Protein AF-A0A291HNG8-F1 (afdb_monomer)

Solvent-accessible surface area (backbone atoms only — not comparable to full-atom values): 9027 Å² total; per-residue (Å²): 132,89,81,89,86,82,84,82,83,80,77,82,82,83,79,80,78,77,76,82,78,73,73,79,73,76,47,72,44,38,36,46,28,54,26,37,35,96,84,69,53,60,32,40,39,40,36,41,40,38,71,80,50,64,45,27,45,34,37,74,43,73,65,89,50,73,39,66,82,72,68,64,57,75,71,40,77,22,45,49,45,82,52,101,58,35,40,39,33,40,40,76,50,75,57,100,48,34,38,37,43,40,37,39,40,34,33,71,84,75,35,33,37,41,37,39,41,40,37,43,32,55,61,95,62,95,72,68,78,50,73,48,79,49,62,33,45,30,49,41,46,82,52,83,76,82,77,86,76,92,129

Sequence (151 aa):
MSTKRSLRSQAPVALMLATLAGGSHAETRYLDCVLHNEESKNNTLHIIIDDDSDKAEVVQHLGTSECIKDRSCPTQLFNKEVLPTFIRLSKSSITSFSSYVHTIEIDRTNLQTVVHLNIDIDESSSNPKMKSHNTWVGHCDLQANPAKKLL

Mean predicted aligned error: 13.09 Å

Foldseek 3Di:
DDDDDDDDDDDDDPPPPPPPPPPPPQDWWWKWKWKQFPVRFTKIKIWTDGPPDQKIKIFIGGPPDPCVVVVNGDIDIFGWDDDPFWIKTWDWDDDPFKIWIWIWIAGPVQQKIKIWIWMFGHDPDDDDTDIDITMMITHIDTDDDPDDDDD

Radius of gyration: 25.72 Å; Cα contacts (8 Å, |Δi|>4): 278; chains: 1; bounding box: 45×45×96 Å

Nearest PDB structures (foldseek):
  7our-assembly1_F  TM=4.597E-01  e=2.020E-03  Gammaproteobacteria bacterium
  3szh-assembly1_A  TM=4.066E-01  e=3.260E-03  Shewanella denitrificans OS217
  7p8y-assembly2_C  TM=4.337E-01  e=2.212E-02  Gammaproteobacteria bacterium
  6i3v-assembly1_B  TM=3.889E-01  e=3.159E-01  Homo sapiens
  2zf3-assembly1_B  TM=2.830E-01  e=8.678E-01  Chromobacterium violaceum

pLDDT: mean 74.62, std 17.0, range [35.5, 94.75]

Organism: NCBI:txid347534

Secondary structure (DSSP, 8-state):
---PPP---PPP---------------EEEEEEEEE-TT--EEEEEEEEETT-SEEEEEEEESS-GGGTTT-SPPEEEEEEE-SSEEEEEEEEE-SSEEEEEEEEEETTTTEEEEEEEEEE--SSSS--EEEEEEEEEEEEEE---S----

Structure (mmCIF, N/CA/C/O backbone):
data_AF-A0A291HNG8-F1
#
_entry.id   AF-A0A291HNG8-F1
#
loop_
_atom_site.group_PDB
_atom_site.id
_atom_site.type_symbol
_atom_site.label_atom_id
_atom_site.label_alt_id
_atom_site.label_comp_id
_atom_site.label_asym_id
_atom_site.label_entity_id
_atom_site.label_seq_id
_atom_site.pdbx_PDB_ins_code
_atom_site.Cartn_x
_atom_site.Cartn_y
_atom_site.Cartn_z
_atom_site.occupancy
_atom_site.B_iso_or_equiv
_atom_site.auth_seq_id
_atom_site.auth_comp_id
_atom_site.auth_asym_id
_atom_site.auth_atom_id
_atom_site.pdbx_PDB_model_num
ATOM 1 N N . MET A 1 1 ? -15.078 -30.718 77.374 1.00 43.72 1 MET A N 1
ATOM 2 C CA . MET A 1 1 ? -14.090 -30.572 76.281 1.00 43.72 1 MET A CA 1
ATOM 3 C C . MET A 1 1 ? -14.768 -30.922 74.962 1.00 43.72 1 MET A C 1
ATOM 5 O O . MET A 1 1 ? -15.438 -31.939 74.948 1.00 43.72 1 MET A O 1
ATOM 9 N N . SER A 1 2 ? -14.568 -30.086 73.928 1.00 43.34 2 SER A N 1
ATOM 10 C CA . SER A 1 2 ? -14.569 -30.394 72.475 1.00 43.34 2 SER A CA 1
ATOM 11 C C . SER A 1 2 ? -15.794 -31.057 71.813 1.00 43.34 2 SER A C 1
ATOM 13 O O . SER A 1 2 ? -16.284 -32.066 72.283 1.00 43.34 2 SER A O 1
ATOM 15 N N . THR A 1 3 ? -16.311 -30.631 70.654 1.00 45.59 3 THR A N 1
ATOM 16 C CA . THR A 1 3 ? -16.012 -29.507 69.742 1.00 45.59 3 THR A CA 1
ATOM 17 C C . THR A 1 3 ? -17.198 -29.366 68.772 1.00 45.59 3 THR A C 1
ATOM 19 O O . THR A 1 3 ? -17.663 -30.352 68.205 1.00 45.59 3 THR A O 1
ATOM 22 N N . LYS A 1 4 ? -17.667 -28.133 68.535 1.00 50.81 4 LYS A N 1
ATOM 23 C CA . LYS A 1 4 ? -18.600 -27.780 67.448 1.00 50.81 4 LYS A CA 1
ATOM 24 C C . LYS A 1 4 ? -17.847 -27.778 66.109 1.00 50.81 4 LYS A C 1
ATOM 26 O O . LYS A 1 4 ? -16.825 -27.103 66.006 1.00 50.81 4 LYS A O 1
ATOM 31 N N . ARG A 1 5 ? -18.351 -28.467 65.077 1.00 52.47 5 ARG A N 1
ATOM 32 C CA . ARG A 1 5 ? -17.891 -28.298 63.683 1.00 52.47 5 ARG A CA 1
ATOM 33 C C . ARG A 1 5 ? -18.839 -27.355 62.944 1.00 52.47 5 ARG A C 1
ATOM 35 O O . ARG A 1 5 ? -20.024 -27.632 62.816 1.00 52.47 5 ARG A O 1
ATOM 42 N N . SER A 1 6 ? -18.283 -26.231 62.504 1.00 50.31 6 SER A N 1
ATOM 43 C CA . SER A 1 6 ? -18.926 -25.196 61.697 1.00 50.31 6 SER A CA 1
ATOM 44 C C . SER A 1 6 ? -18.655 -25.481 60.217 1.00 50.31 6 SER A C 1
ATOM 46 O O . SER A 1 6 ? -17.493 -25.563 59.819 1.00 50.31 6 SER A O 1
ATOM 48 N N . LEU A 1 7 ? -19.710 -25.658 59.415 1.00 54.09 7 LEU A N 1
ATOM 49 C CA . LEU A 1 7 ? -19.620 -25.690 57.955 1.00 54.09 7 LEU A CA 1
ATOM 50 C C . LEU A 1 7 ? -19.671 -24.252 57.429 1.00 54.09 7 LEU A C 1
ATOM 52 O O . LEU A 1 7 ? -20.689 -23.573 57.542 1.00 54.09 7 LEU A O 1
ATOM 56 N N . ARG A 1 8 ? -18.564 -23.787 56.843 1.00 53.81 8 ARG A N 1
ATOM 57 C CA . ARG A 1 8 ? -18.522 -22.535 56.082 1.00 53.81 8 ARG A CA 1
ATOM 58 C C . ARG A 1 8 ? -19.035 -22.798 54.667 1.00 53.81 8 ARG A C 1
ATOM 60 O O . ARG A 1 8 ? -1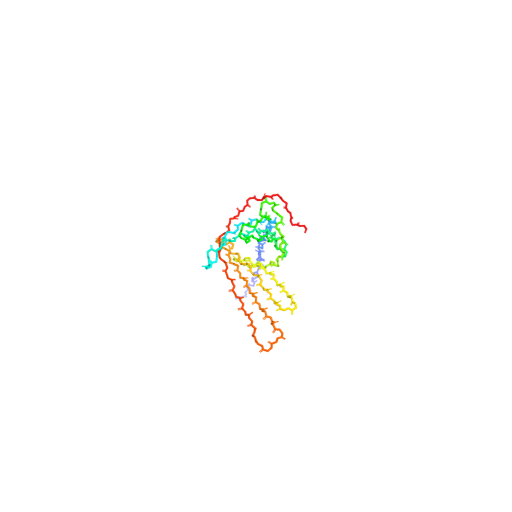8.356 -23.439 53.872 1.00 53.81 8 ARG A O 1
ATOM 67 N N . SER A 1 9 ? -20.228 -22.286 54.385 1.00 51.62 9 SER A N 1
ATOM 68 C CA . SER A 1 9 ? -20.793 -22.160 53.042 1.00 51.62 9 SER A CA 1
ATOM 69 C C . SER A 1 9 ? -19.959 -21.158 52.243 1.00 51.62 9 SER A C 1
ATOM 71 O O . SER A 1 9 ? -19.920 -19.976 52.583 1.00 51.62 9 SER A O 1
ATOM 73 N N . GLN A 1 10 ? -19.257 -21.628 51.214 1.00 54.72 10 GLN A N 1
ATOM 74 C CA . GLN A 1 10 ? -18.567 -20.769 50.254 1.00 54.72 10 GLN A CA 1
ATOM 75 C C . GLN A 1 10 ? -19.597 -20.269 49.235 1.00 54.72 10 GLN A C 1
ATOM 77 O O . GLN A 1 10 ? -20.253 -21.068 48.572 1.00 54.72 10 GLN A O 1
ATOM 82 N N . ALA A 1 11 ? -19.775 -18.951 49.155 1.00 61.41 11 ALA A N 1
ATOM 83 C CA . ALA A 1 11 ? -20.583 -18.318 48.119 1.00 61.41 11 ALA A CA 1
ATOM 84 C C . ALA A 1 11 ? -19.799 -18.286 46.791 1.00 61.41 11 ALA A C 1
ATOM 86 O O . ALA A 1 11 ? -18.579 -18.100 46.819 1.00 61.41 11 ALA A O 1
ATOM 87 N N . PRO A 1 12 ? -20.462 -18.459 45.635 1.00 55.09 12 PRO A N 1
ATOM 88 C CA . PRO A 1 12 ? -19.797 -18.434 44.341 1.00 55.09 12 PRO A CA 1
ATOM 89 C C . PRO A 1 12 ? -19.328 -17.018 43.989 1.00 55.09 12 PRO A C 1
ATOM 91 O O . PRO A 1 12 ? -20.060 -16.037 44.122 1.00 55.09 12 PRO A O 1
ATOM 94 N N . VAL A 1 13 ? -18.087 -16.941 43.516 1.00 55.22 13 VAL A N 1
ATOM 95 C CA . VAL A 1 13 ? -17.478 -15.764 42.895 1.00 55.22 13 VAL A CA 1
ATOM 96 C C . VAL A 1 13 ? -18.250 -15.454 41.611 1.00 55.22 13 VAL A C 1
ATOM 98 O O . VAL A 1 13 ? -18.173 -16.202 40.638 1.00 55.22 13 VAL A O 1
ATOM 101 N N . ALA A 1 14 ? -19.014 -14.363 41.610 1.00 54.97 14 ALA A N 1
ATOM 102 C CA . ALA A 1 14 ? -19.651 -13.836 40.411 1.00 54.97 14 ALA A CA 1
ATOM 103 C C . ALA A 1 14 ? -18.580 -13.188 39.520 1.00 54.97 14 ALA A C 1
ATOM 105 O O . ALA A 1 14 ? -18.200 -12.033 39.709 1.00 54.97 14 ALA A O 1
ATOM 106 N N . LEU A 1 15 ? -18.064 -13.959 38.565 1.00 50.38 15 LEU A N 1
ATOM 107 C CA . LEU A 1 15 ? -17.189 -13.469 37.508 1.00 50.38 15 LEU A CA 1
ATOM 108 C C . LEU A 1 15 ? -18.060 -12.730 36.477 1.00 50.38 15 LEU A C 1
ATOM 110 O O . LEU A 1 15 ? -18.616 -13.334 35.563 1.00 50.38 15 LEU A O 1
ATOM 114 N N . MET A 1 16 ? -18.236 -11.421 36.661 1.00 48.25 16 MET A N 1
ATOM 115 C CA . MET A 1 16 ? -18.809 -10.542 35.640 1.00 48.25 16 MET A CA 1
ATOM 116 C C . MET A 1 16 ? -17.824 -10.464 34.465 1.00 48.25 16 MET A C 1
ATOM 118 O O . MET A 1 16 ? -16.908 -9.644 34.469 1.00 48.25 16 MET A O 1
ATOM 122 N N . LEU A 1 17 ? -17.993 -11.329 33.460 1.00 51.38 17 LEU A N 1
ATOM 123 C CA . LEU A 1 17 ? -17.427 -11.089 32.136 1.00 51.38 17 LEU A CA 1
ATOM 124 C C . LEU A 1 17 ? -18.177 -9.899 31.531 1.00 51.38 17 LEU A C 1
ATOM 126 O O . LEU A 1 17 ? -19.244 -10.055 30.941 1.00 51.38 17 LEU A O 1
ATOM 130 N N . ALA A 1 18 ? -17.616 -8.702 31.693 1.00 53.75 18 ALA A N 1
ATOM 131 C CA . ALA A 1 18 ? -17.962 -7.574 30.850 1.00 53.75 18 ALA A CA 1
ATOM 132 C C . ALA A 1 18 ? -17.546 -7.934 29.418 1.00 53.75 18 ALA A C 1
ATOM 134 O O . ALA A 1 18 ? -16.375 -7.862 29.046 1.00 53.75 18 ALA A O 1
ATOM 135 N N . THR A 1 19 ? -18.512 -8.387 28.629 1.00 47.50 19 THR A N 1
ATOM 136 C CA . THR A 1 19 ? -18.388 -8.498 27.183 1.00 47.50 19 THR A CA 1
ATOM 137 C C . THR A 1 19 ? -18.103 -7.102 26.639 1.00 47.50 19 THR A C 1
ATOM 139 O O . THR A 1 19 ? -19.018 -6.283 26.534 1.00 47.50 19 THR A O 1
ATOM 142 N N . LEU A 1 20 ? -16.845 -6.813 26.291 1.00 50.50 20 LEU A N 1
ATOM 143 C CA . LEU A 1 20 ? -16.537 -5.747 25.343 1.00 50.50 20 LEU A CA 1
ATOM 144 C C . LEU A 1 20 ? -17.090 -6.179 23.980 1.00 50.50 20 LEU A C 1
ATOM 146 O O . LEU A 1 20 ? -16.364 -6.651 23.112 1.00 50.50 20 LEU A O 1
ATOM 150 N N . ALA A 1 21 ? -18.398 -6.022 23.798 1.00 45.66 21 ALA A N 1
ATOM 151 C CA . ALA A 1 21 ? -19.009 -5.918 22.485 1.00 45.66 21 ALA A CA 1
ATOM 152 C C . ALA A 1 21 ? -18.683 -4.519 21.938 1.00 45.66 21 ALA A C 1
ATOM 154 O O . ALA A 1 21 ? -19.549 -3.657 21.816 1.00 45.66 21 ALA A O 1
ATOM 155 N N . GLY A 1 22 ? -17.398 -4.269 21.679 1.00 41.75 22 GLY A N 1
ATOM 156 C CA . GLY A 1 22 ? -16.992 -3.189 20.795 1.00 41.75 22 GLY A CA 1
ATOM 157 C C . GLY A 1 22 ? -17.340 -3.647 19.392 1.00 41.75 22 GLY A C 1
ATOM 158 O O . GLY A 1 22 ? -16.560 -4.373 18.782 1.00 41.75 22 GLY A O 1
ATOM 159 N N . GLY A 1 23 ? -18.551 -3.320 18.934 1.00 35.50 23 GLY A N 1
ATOM 160 C CA . GLY A 1 23 ? -18.941 -3.541 17.551 1.00 35.50 23 GLY A CA 1
ATOM 161 C C . GLY A 1 23 ? -17.872 -2.931 16.656 1.00 35.50 23 GLY A C 1
ATOM 162 O O . GLY A 1 23 ? -17.613 -1.731 16.731 1.00 35.50 23 GLY A O 1
ATOM 163 N N . SER A 1 24 ? -17.217 -3.770 15.857 1.00 41.75 24 SER A N 1
ATOM 164 C CA . SER A 1 24 ? -16.455 -3.289 14.716 1.00 41.75 24 SER A CA 1
ATOM 165 C C . SER A 1 24 ? -17.481 -2.632 13.807 1.00 41.75 24 SER A C 1
ATOM 167 O O . SER A 1 24 ? -18.282 -3.316 13.173 1.00 41.75 24 SER A O 1
ATOM 169 N N . HIS A 1 25 ? -17.564 -1.305 13.849 1.00 47.66 25 HIS A N 1
ATOM 170 C CA . HIS A 1 25 ? -18.278 -0.577 12.821 1.00 47.66 25 HIS A CA 1
ATOM 171 C C . HIS A 1 25 ? -17.479 -0.802 11.544 1.00 47.66 25 HIS A C 1
ATOM 173 O O . HIS A 1 25 ? -16.366 -0.300 11.433 1.00 47.66 25 HIS A O 1
ATOM 179 N N . ALA A 1 26 ? -18.028 -1.608 10.638 1.00 57.69 26 ALA A N 1
ATOM 180 C CA . ALA A 1 26 ? -17.553 -1.740 9.273 1.00 57.69 26 ALA A CA 1
ATOM 181 C C . ALA A 1 26 ? -17.484 -0.339 8.657 1.00 57.69 26 ALA A C 1
ATOM 183 O O . ALA A 1 26 ? -18.508 0.241 8.286 1.00 57.69 26 ALA A O 1
ATOM 184 N N . GLU A 1 27 ? -16.300 0.263 8.660 1.00 72.75 27 GLU A N 1
ATOM 185 C CA . GLU A 1 27 ? -16.094 1.615 8.170 1.00 72.75 27 GLU A CA 1
ATOM 186 C C . GLU A 1 27 ? -15.158 1.553 6.973 1.00 72.75 27 GLU A C 1
ATOM 188 O O . GLU A 1 27 ? -14.004 1.136 7.068 1.00 72.75 27 GLU A O 1
ATOM 193 N N . THR A 1 28 ? -15.667 1.979 5.818 1.00 77.50 28 THR A N 1
ATOM 194 C CA . THR A 1 28 ? -14.824 2.217 4.653 1.00 77.50 28 THR A CA 1
ATOM 195 C C . THR A 1 28 ? -14.071 3.529 4.847 1.00 77.50 28 THR A C 1
ATOM 197 O O . THR A 1 28 ? -14.674 4.603 4.912 1.00 77.50 28 THR A O 1
ATOM 200 N N . ARG A 1 29 ? -12.746 3.443 4.911 1.00 83.12 29 ARG A N 1
ATOM 201 C CA . ARG A 1 29 ? -11.816 4.565 5.030 1.00 83.12 29 ARG A CA 1
ATOM 202 C C . ARG A 1 29 ? -11.209 4.894 3.675 1.00 83.12 29 ARG A C 1
ATOM 204 O O . ARG A 1 29 ? -10.874 4.000 2.900 1.00 83.12 29 ARG A O 1
ATOM 211 N N . TYR A 1 30 ? -11.016 6.186 3.443 1.00 86.25 30 TYR A N 1
ATOM 212 C CA . TYR A 1 30 ? -10.389 6.728 2.244 1.00 86.25 30 TYR A CA 1
ATOM 213 C C . TYR A 1 30 ? -9.137 7.488 2.668 1.00 86.25 30 TYR A C 1
ATOM 215 O O . TYR A 1 30 ? -9.219 8.398 3.497 1.00 86.25 30 TYR A O 1
ATOM 223 N N . LEU A 1 31 ? -7.990 7.085 2.132 1.00 87.69 31 LEU A N 1
ATOM 224 C CA . LEU A 1 31 ? -6.695 7.687 2.429 1.00 87.69 31 LEU A CA 1
ATOM 225 C C . LEU A 1 31 ? -6.088 8.240 1.145 1.00 87.69 31 LEU A C 1
ATOM 227 O O . LEU A 1 31 ? -5.901 7.492 0.183 1.00 87.69 31 LEU A O 1
ATOM 231 N N . ASP A 1 32 ? -5.734 9.520 1.176 1.00 88.94 32 ASP A N 1
ATOM 232 C CA . ASP A 1 32 ? -4.985 10.183 0.112 1.00 88.94 32 ASP A CA 1
ATOM 233 C C . ASP A 1 32 ? -3.561 10.427 0.599 1.00 88.94 32 ASP A C 1
ATOM 235 O O . ASP A 1 32 ? -3.350 11.209 1.523 1.00 88.94 32 ASP A O 1
ATOM 239 N N . CYS A 1 33 ? -2.582 9.753 -0.002 1.00 89.88 33 CYS A N 1
ATOM 240 C CA . CYS A 1 33 ? -1.193 9.792 0.438 1.00 89.88 33 CYS A CA 1
ATOM 241 C C . CYS A 1 33 ? -0.303 10.437 -0.622 1.00 89.88 33 CYS A C 1
ATOM 243 O O . CYS A 1 33 ? -0.185 9.926 -1.740 1.00 89.88 33 CYS A O 1
ATOM 245 N N . VAL A 1 34 ? 0.367 11.531 -0.261 1.00 89.62 34 VAL A N 1
ATOM 246 C CA . VAL A 1 34 ? 1.390 12.158 -1.106 1.00 89.62 34 VAL A CA 1
ATOM 247 C C . VAL A 1 34 ? 2.737 11.546 -0.755 1.00 89.62 34 VAL A C 1
ATOM 249 O O . VAL A 1 34 ? 3.198 11.651 0.379 1.00 89.62 34 VAL A O 1
ATOM 252 N N . LEU A 1 35 ? 3.349 10.883 -1.729 1.00 88.94 35 LEU A N 1
ATOM 253 C CA . LEU A 1 35 ? 4.591 10.145 -1.577 1.00 88.94 35 LEU A CA 1
ATOM 254 C C . LEU A 1 35 ? 5.749 10.845 -2.283 1.00 88.94 35 LEU A C 1
ATOM 256 O O . LEU A 1 35 ? 5.601 11.365 -3.393 1.00 88.94 35 LEU A O 1
ATOM 260 N N . HIS A 1 36 ? 6.928 10.722 -1.685 1.00 86.56 36 HIS A N 1
ATOM 261 C CA . HIS A 1 36 ? 8.194 11.189 -2.231 1.00 86.56 36 HIS A CA 1
ATOM 262 C C . HIS A 1 36 ? 9.219 10.045 -2.223 1.00 86.56 36 HIS A C 1
ATOM 264 O O . HIS A 1 36 ? 9.242 9.228 -1.300 1.00 86.56 36 HIS A O 1
ATOM 270 N N . ASN A 1 37 ? 10.064 9.973 -3.252 1.00 83.69 37 ASN A N 1
ATOM 271 C CA . ASN A 1 37 ? 11.276 9.144 -3.250 1.00 83.69 37 ASN A CA 1
ATOM 272 C C . ASN A 1 37 ? 12.539 10.010 -3.155 1.00 83.69 37 ASN A C 1
ATOM 274 O O . ASN A 1 37 ? 12.470 11.238 -3.191 1.00 83.69 37 ASN A O 1
ATOM 278 N N . GLU A 1 38 ? 13.703 9.358 -3.099 1.00 79.94 38 GLU A N 1
ATOM 279 C CA . GLU A 1 38 ? 15.020 10.015 -3.084 1.00 79.94 38 GLU A CA 1
ATOM 280 C C . GLU A 1 38 ? 15.249 10.938 -4.297 1.00 79.94 38 GLU A C 1
ATOM 282 O O . GLU A 1 38 ? 15.963 11.931 -4.202 1.00 79.94 38 GLU A O 1
ATOM 287 N N . GLU A 1 39 ? 14.580 10.670 -5.422 1.00 79.25 39 GLU A N 1
ATOM 288 C CA . GLU A 1 39 ? 14.636 11.489 -6.639 1.00 79.25 39 GLU A CA 1
ATOM 289 C C . GLU A 1 39 ? 13.637 12.664 -6.646 1.00 79.25 39 GLU A C 1
ATOM 291 O O . GLU A 1 39 ? 13.482 13.331 -7.670 1.00 79.25 39 GLU A O 1
ATOM 296 N N . SER A 1 40 ? 12.930 12.924 -5.538 1.00 62.97 40 SER A N 1
ATOM 297 C CA . SER A 1 40 ? 11.902 13.977 -5.413 1.00 62.97 40 SER A CA 1
ATOM 298 C C . SER A 1 40 ? 10.757 13.881 -6.433 1.00 62.97 40 SER A C 1
ATOM 300 O O . SER A 1 40 ? 10.091 14.873 -6.738 1.00 62.97 40 SER A O 1
ATOM 302 N N . LYS A 1 41 ? 10.496 12.684 -6.968 1.00 75.06 41 LYS A N 1
ATOM 303 C CA . LYS A 1 41 ? 9.322 12.431 -7.807 1.00 75.06 41 LYS A CA 1
ATOM 304 C C . LYS A 1 41 ? 8.107 12.250 -6.907 1.00 75.06 41 LYS A C 1
ATOM 306 O O . LYS A 1 41 ? 8.082 11.355 -6.062 1.00 75.06 41 LYS A O 1
ATOM 311 N N . ASN A 1 42 ? 7.094 13.081 -7.130 1.00 78.88 42 ASN A N 1
ATOM 312 C CA . ASN A 1 42 ? 5.832 12.989 -6.409 1.00 78.88 42 ASN A CA 1
ATOM 313 C C . ASN A 1 42 ? 4.961 11.882 -7.010 1.00 78.88 42 ASN A C 1
ATOM 315 O O . ASN A 1 42 ? 4.800 11.785 -8.231 1.00 78.88 42 ASN A O 1
ATOM 319 N N . ASN A 1 43 ? 4.392 11.062 -6.137 1.00 81.75 43 ASN A N 1
ATOM 320 C CA . ASN A 1 43 ? 3.406 10.043 -6.469 1.00 81.75 43 ASN A CA 1
ATOM 321 C C . ASN A 1 43 ? 2.230 10.211 -5.506 1.00 81.75 43 ASN A C 1
ATOM 323 O O . ASN A 1 43 ? 2.437 10.539 -4.339 1.00 81.75 43 ASN A O 1
ATOM 327 N N . THR A 1 44 ? 1.009 10.006 -5.977 1.00 86.00 44 THR A N 1
ATOM 328 C CA . THR A 1 44 ? -0.175 10.065 -5.115 1.00 86.00 44 THR A CA 1
ATOM 329 C C . THR A 1 44 ? -0.833 8.695 -5.080 1.00 86.00 44 THR A C 1
ATOM 331 O O . THR A 1 44 ? -1.093 8.098 -6.126 1.00 86.00 44 THR A O 1
ATOM 334 N N . LEU A 1 45 ? -1.099 8.189 -3.878 1.00 87.19 45 LEU A N 1
ATOM 335 C CA . LEU A 1 45 ? -1.918 6.999 -3.669 1.00 87.19 45 LEU A CA 1
ATOM 336 C C . LEU A 1 45 ? -3.289 7.397 -3.150 1.00 87.19 45 LEU A C 1
ATOM 338 O O . LEU A 1 45 ? -3.380 8.168 -2.201 1.00 87.19 45 LEU A O 1
ATOM 342 N N . HIS A 1 46 ? -4.323 6.799 -3.727 1.00 88.94 46 HIS A N 1
ATOM 343 C CA . HIS A 1 46 ? -5.663 6.787 -3.155 1.00 88.94 46 HIS A CA 1
ATOM 344 C C . HIS A 1 46 ? -5.967 5.361 -2.728 1.00 88.94 46 HIS A C 1
ATOM 346 O O . HIS A 1 46 ? -5.890 4.436 -3.543 1.00 88.94 46 HIS A O 1
ATOM 352 N N . ILE A 1 47 ? -6.271 5.180 -1.451 1.00 89.31 47 ILE A N 1
ATOM 353 C CA . ILE A 1 47 ? -6.467 3.869 -0.842 1.00 89.31 47 ILE A CA 1
ATOM 354 C C . ILE A 1 47 ? -7.865 3.834 -0.238 1.00 89.31 47 ILE A C 1
ATOM 356 O O . ILE A 1 47 ? -8.211 4.668 0.598 1.00 89.31 47 ILE A O 1
ATOM 360 N N . ILE A 1 48 ? -8.648 2.842 -0.646 1.00 89.44 48 ILE A N 1
ATOM 361 C CA . ILE A 1 48 ? -9.954 2.526 -0.080 1.00 89.44 48 ILE A CA 1
ATOM 362 C C . ILE A 1 48 ? -9.789 1.258 0.757 1.00 89.44 48 ILE A C 1
ATOM 364 O O . ILE A 1 48 ? -9.444 0.190 0.241 1.00 89.44 48 ILE A O 1
ATOM 368 N N . ILE A 1 49 ? -10.020 1.389 2.060 1.00 87.81 49 ILE A N 1
ATOM 369 C CA . ILE A 1 49 ? -9.905 0.306 3.037 1.00 87.81 49 ILE A CA 1
ATOM 370 C C . ILE A 1 49 ? -11.275 0.091 3.656 1.00 87.81 49 ILE A C 1
ATOM 372 O O . ILE A 1 49 ? -11.751 0.941 4.394 1.00 87.81 49 ILE A O 1
ATOM 376 N N . ASP A 1 50 ? -11.893 -1.049 3.393 1.00 85.38 50 ASP A N 1
ATOM 377 C CA . ASP A 1 50 ? -13.041 -1.509 4.171 1.00 85.38 50 ASP A CA 1
ATOM 378 C C . ASP A 1 50 ? -12.544 -2.441 5.258 1.00 85.38 50 ASP A C 1
ATOM 380 O O . ASP A 1 50 ? -11.880 -3.432 4.945 1.00 85.38 50 ASP A O 1
ATOM 384 N N . ASP A 1 51 ? -12.820 -2.102 6.516 1.00 79.00 51 ASP A N 1
ATOM 385 C CA . ASP A 1 51 ? -12.382 -2.862 7.683 1.00 79.00 51 ASP A CA 1
ATOM 386 C C . ASP A 1 51 ? -12.868 -4.328 7.656 1.00 79.00 51 ASP A C 1
ATOM 388 O O . ASP A 1 51 ? -12.119 -5.196 8.112 1.00 79.00 51 ASP A O 1
ATOM 392 N N . ASP A 1 52 ? -13.994 -4.633 6.997 1.00 82.56 52 ASP A N 1
ATOM 393 C CA . ASP A 1 52 ? -14.551 -5.994 6.889 1.00 82.56 52 ASP A CA 1
ATOM 394 C C . ASP A 1 52 ? -13.985 -6.822 5.720 1.00 82.56 52 ASP A C 1
ATOM 396 O O . ASP A 1 52 ? -14.108 -8.049 5.703 1.00 82.56 52 ASP A O 1
ATOM 400 N N . SER A 1 53 ? -13.356 -6.177 4.736 1.00 86.44 53 SER A N 1
ATOM 401 C CA . SER A 1 53 ? -12.780 -6.852 3.567 1.00 86.44 53 SER A CA 1
ATOM 402 C C . SER A 1 53 ? -11.384 -7.409 3.864 1.00 86.44 53 SER A C 1
ATOM 404 O O . SER A 1 53 ? -10.614 -6.808 4.610 1.00 86.44 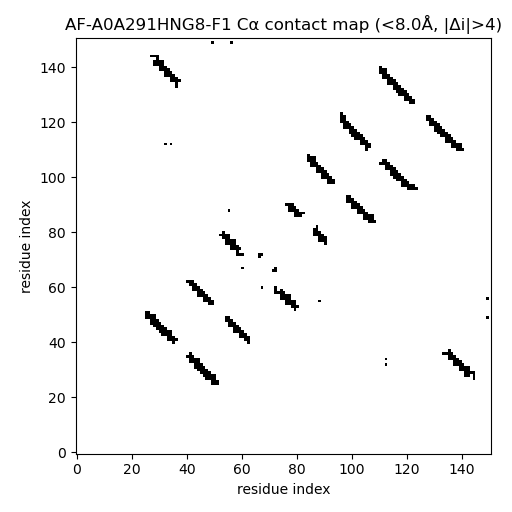53 SER A O 1
ATOM 406 N N . ASP A 1 54 ? -10.997 -8.517 3.229 1.00 89.88 54 ASP A N 1
ATOM 407 C CA . ASP A 1 54 ? -9.610 -9.013 3.204 1.00 89.88 54 ASP A CA 1
ATOM 408 C C . ASP A 1 54 ? -8.740 -8.274 2.170 1.00 89.88 54 ASP A C 1
ATOM 410 O O . ASP A 1 54 ? -7.538 -8.529 2.045 1.00 89.88 54 ASP A O 1
ATOM 414 N N . LYS A 1 55 ? -9.339 -7.339 1.426 1.00 90.44 55 LYS A N 1
ATOM 415 C CA . LYS A 1 55 ? -8.706 -6.589 0.344 1.00 90.44 55 LYS A CA 1
ATOM 416 C C . LYS A 1 55 ? -8.869 -5.087 0.509 1.00 90.44 55 LYS A C 1
ATOM 418 O O . LYS A 1 55 ? -9.839 -4.599 1.083 1.00 90.44 55 LYS A O 1
ATOM 423 N N . ALA A 1 56 ? -7.916 -4.360 -0.058 1.00 90.25 56 ALA A N 1
ATOM 424 C CA . ALA A 1 56 ? -7.988 -2.919 -0.245 1.00 90.25 56 ALA A CA 1
ATOM 425 C C . ALA A 1 56 ? -7.905 -2.583 -1.736 1.00 90.25 56 ALA A C 1
ATOM 427 O O . ALA A 1 56 ? -7.163 -3.220 -2.492 1.00 90.25 56 ALA A O 1
ATOM 428 N N . GLU A 1 57 ? -8.653 -1.566 -2.144 1.00 89.50 57 GLU A N 1
ATOM 429 C CA . GLU A 1 57 ? -8.565 -0.980 -3.476 1.00 89.50 57 GLU A CA 1
ATOM 430 C C . GLU A 1 57 ? -7.571 0.178 -3.444 1.00 89.50 57 GLU A C 1
ATOM 432 O O . GLU A 1 57 ? -7.665 1.078 -2.613 1.00 89.50 57 GLU A O 1
ATOM 437 N N . VAL A 1 58 ? -6.598 0.152 -4.348 1.00 88.69 58 VAL A N 1
ATOM 438 C CA . VAL A 1 58 ? -5.553 1.169 -4.444 1.00 88.69 58 VAL A CA 1
ATOM 439 C C . VAL A 1 58 ? -5.505 1.702 -5.865 1.00 88.69 58 VAL A C 1
ATOM 441 O O . VAL A 1 58 ? -5.328 0.945 -6.822 1.00 88.69 58 VAL A O 1
ATOM 444 N N . VAL A 1 59 ? -5.594 3.018 -5.999 1.00 86.06 59 VAL A N 1
ATOM 445 C CA . VAL A 1 59 ? -5.324 3.739 -7.243 1.00 86.06 59 VAL A CA 1
ATOM 446 C C . VAL A 1 59 ? -4.006 4.489 -7.069 1.00 86.06 59 VAL A C 1
ATOM 448 O O . VAL A 1 59 ? -3.860 5.294 -6.151 1.00 86.06 59 VAL A O 1
ATOM 451 N N . GLN A 1 60 ? -3.029 4.203 -7.930 1.00 80.81 60 GLN A N 1
ATOM 452 C CA . GLN A 1 60 ? -1.695 4.805 -7.872 1.00 80.81 60 GLN A CA 1
ATOM 453 C C . GLN A 1 60 ? -1.469 5.763 -9.042 1.00 80.81 60 GLN A C 1
ATOM 455 O O . GLN A 1 60 ? -1.658 5.389 -10.201 1.00 80.81 60 GLN A O 1
ATOM 460 N N . HIS A 1 61 ? -0.997 6.971 -8.735 1.00 76.44 61 HIS A N 1
ATOM 461 C CA . HIS A 1 61 ? -0.768 8.047 -9.694 1.00 76.44 61 HIS A CA 1
ATOM 462 C C . HIS A 1 61 ? 0.704 8.446 -9.764 1.00 76.44 61 HIS A C 1
ATOM 464 O O . HIS A 1 61 ? 1.181 9.305 -9.023 1.00 76.44 61 HIS A O 1
ATOM 470 N N . LEU A 1 62 ? 1.419 7.862 -10.724 1.00 64.38 62 LEU A N 1
ATOM 471 C CA . LEU A 1 62 ? 2.779 8.276 -11.056 1.00 64.38 62 LEU A CA 1
ATOM 472 C C . LEU A 1 62 ? 2.746 9.511 -11.981 1.00 64.38 62 LEU A C 1
ATOM 474 O O . LEU A 1 62 ? 2.379 9.402 -13.150 1.00 64.38 62 LEU A O 1
ATOM 478 N N . GLY A 1 63 ? 3.172 10.676 -11.482 1.00 61.91 63 GLY A N 1
ATOM 479 C CA . GLY A 1 63 ? 3.407 11.880 -12.297 1.00 61.91 63 GLY A CA 1
ATOM 480 C C . GLY A 1 63 ? 2.146 12.590 -12.825 1.00 61.91 63 GLY A C 1
ATOM 481 O O . GLY A 1 63 ? 1.125 12.647 -12.151 1.00 61.91 63 GLY A O 1
ATOM 482 N N . THR A 1 64 ? 2.225 13.173 -14.032 1.00 52.09 64 THR A N 1
ATOM 483 C CA . THR A 1 64 ? 1.178 14.003 -14.680 1.00 52.09 64 THR A CA 1
ATOM 484 C C . THR A 1 64 ? 0.281 13.207 -15.640 1.00 52.09 64 THR A C 1
ATOM 486 O O . THR A 1 64 ? -0.012 13.659 -16.747 1.00 52.09 64 THR A O 1
ATOM 489 N N . SER A 1 65 ? -0.090 11.983 -15.268 1.00 55.75 6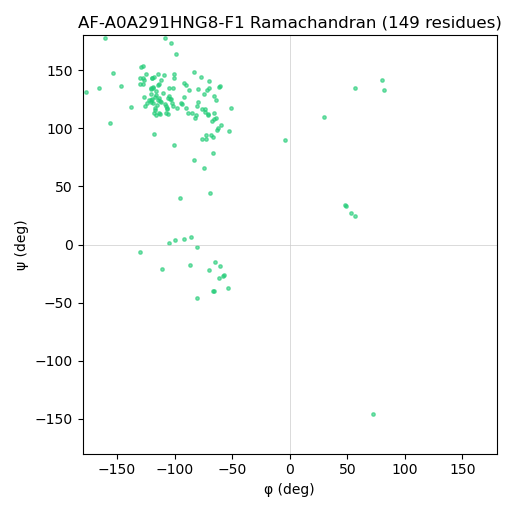5 SER A N 1
ATOM 490 C CA . SER A 1 65 ? -0.883 11.096 -16.126 1.00 55.75 65 SER A CA 1
ATOM 491 C C . SER A 1 65 ? -2.254 11.695 -16.483 1.00 55.75 65 SER A C 1
ATOM 493 O O . SER A 1 65 ? -2.959 12.216 -15.620 1.00 55.75 65 SER A O 1
ATOM 495 N N . GLU A 1 66 ? -2.670 11.583 -17.749 1.00 59.69 66 GLU A N 1
ATOM 496 C CA . GLU A 1 66 ? -3.989 12.039 -18.215 1.00 59.69 66 GLU A CA 1
ATOM 497 C C . GLU A 1 66 ? -5.146 11.303 -17.524 1.00 59.69 66 GLU A C 1
ATOM 499 O O . GLU A 1 66 ? -6.189 11.909 -17.281 1.00 59.69 66 GLU A O 1
ATOM 504 N N . CYS A 1 67 ? -4.940 10.048 -17.094 1.00 59.25 67 CYS A N 1
ATOM 505 C CA . CYS A 1 67 ? -5.973 9.281 -16.387 1.00 59.25 67 CYS A CA 1
ATOM 506 C C . CYS A 1 67 ? -6.351 9.885 -15.022 1.00 59.25 67 CYS A C 1
ATOM 508 O O . CYS A 1 67 ? -7.406 9.553 -14.483 1.00 59.25 67 CYS A O 1
ATOM 510 N N . ILE A 1 68 ? -5.533 10.805 -14.487 1.00 58.47 68 ILE A N 1
ATOM 511 C CA . ILE A 1 68 ? -5.816 11.551 -13.252 1.00 58.47 68 ILE A CA 1
ATOM 512 C C . ILE A 1 68 ? -7.013 12.486 -13.453 1.00 58.47 68 ILE A C 1
ATOM 514 O O . ILE A 1 68 ? -7.857 12.600 -12.565 1.00 58.47 68 ILE A O 1
ATOM 518 N N . LYS A 1 69 ? -7.106 13.145 -14.619 1.00 60.31 69 LYS A N 1
ATOM 519 C CA . LYS A 1 69 ? -8.169 14.125 -14.901 1.00 60.31 69 LYS A CA 1
ATOM 520 C C . LYS A 1 69 ? -9.541 13.462 -14.952 1.00 60.31 69 LYS A C 1
ATOM 522 O O . LYS A 1 69 ? -10.491 13.992 -14.385 1.00 60.31 69 LYS A O 1
ATOM 527 N N . ASP A 1 70 ? -9.601 12.275 -15.549 1.00 60.78 70 ASP A N 1
ATOM 528 C CA . ASP A 1 70 ? -10.849 11.534 -15.755 1.00 60.78 70 ASP A CA 1
ATOM 529 C C . ASP A 1 70 ? -11.074 10.425 -14.713 1.00 60.78 70 ASP A C 1
ATOM 531 O O . ASP A 1 70 ? -12.042 9.673 -14.814 1.00 60.78 70 ASP A O 1
ATOM 535 N N . ARG A 1 71 ? -10.184 10.301 -13.713 1.00 59.41 71 ARG A N 1
ATOM 536 C CA . ARG A 1 71 ? -10.177 9.220 -12.703 1.00 59.41 71 ARG A CA 1
ATOM 537 C C . ARG A 1 71 ? -10.300 7.817 -13.315 1.00 59.41 71 ARG A C 1
ATOM 539 O O . ARG A 1 71 ? -10.885 6.917 -12.720 1.00 59.41 71 ARG A O 1
ATOM 546 N N . SER A 1 72 ? -9.749 7.628 -14.510 1.00 66.56 72 SER A N 1
ATOM 547 C CA . SER A 1 72 ? -9.808 6.370 -15.261 1.00 66.56 72 SER A CA 1
ATOM 548 C C . SER A 1 72 ? -8.614 5.457 -14.985 1.00 66.56 72 SER A C 1
ATOM 550 O O . SER A 1 72 ? -8.470 4.411 -15.621 1.00 66.56 72 SER A O 1
ATOM 552 N N . CYS A 1 73 ? -7.731 5.848 -14.059 1.00 71.69 73 CYS A N 1
ATOM 553 C CA . CYS A 1 73 ? -6.566 5.050 -13.722 1.00 71.69 73 CYS A CA 1
ATOM 554 C C . CYS A 1 73 ? -7.004 3.685 -13.166 1.00 71.69 73 CYS A C 1
ATOM 556 O O . CYS A 1 73 ? -7.922 3.616 -12.346 1.00 71.69 73 CYS A O 1
ATOM 558 N N . PRO A 1 74 ? -6.363 2.589 -13.602 1.00 77.38 74 PRO A N 1
ATOM 559 C CA . PRO A 1 74 ? -6.772 1.255 -13.204 1.00 77.38 74 PRO A CA 1
ATOM 560 C C . PRO A 1 74 ? -6.590 1.060 -11.698 1.00 77.38 74 PRO A C 1
ATOM 562 O O . PRO A 1 74 ? -5.485 1.206 -11.165 1.00 77.38 74 PRO A O 1
ATOM 565 N N . THR A 1 75 ? -7.673 0.681 -11.026 1.00 84.31 75 THR A N 1
ATOM 566 C CA . THR A 1 75 ? -7.639 0.274 -9.623 1.00 84.31 75 THR A CA 1
ATOM 567 C C . THR A 1 75 ? -6.935 -1.068 -9.488 1.00 84.31 75 THR A C 1
ATOM 569 O O . THR A 1 75 ? -7.097 -1.984 -10.299 1.00 84.31 75 THR A O 1
ATOM 572 N N . GLN A 1 76 ? -6.142 -1.198 -8.437 1.00 88.88 76 GLN A N 1
ATOM 573 C CA . GLN A 1 76 ? -5.427 -2.412 -8.097 1.00 88.88 76 GLN A CA 1
ATOM 574 C C . GLN A 1 76 ? -5.935 -2.943 -6.763 1.00 88.88 76 GLN A C 1
ATOM 576 O O . GLN A 1 76 ? -6.020 -2.203 -5.790 1.00 88.88 76 GLN A O 1
ATOM 581 N N . LEU A 1 77 ? -6.225 -4.241 -6.710 1.00 91.69 77 LEU A N 1
ATOM 582 C CA . LEU A 1 77 ? -6.558 -4.916 -5.462 1.00 91.69 77 LEU A CA 1
ATOM 583 C C . LEU A 1 77 ? -5.287 -5.401 -4.767 1.00 91.69 77 LEU A C 1
ATOM 585 O O . LEU A 1 77 ? -4.425 -6.018 -5.401 1.00 91.69 77 LEU A O 1
ATOM 589 N N . PHE A 1 78 ? -5.202 -5.132 -3.471 1.00 93.19 78 PHE A N 1
ATOM 590 C CA . PHE A 1 78 ? -4.145 -5.603 -2.585 1.00 93.19 78 PHE A CA 1
ATOM 591 C C . PHE A 1 78 ? -4.745 -6.479 -1.495 1.00 93.19 78 PHE A C 1
ATOM 593 O O . PHE A 1 78 ? -5.825 -6.183 -0.988 1.00 93.19 78 PHE A O 1
ATOM 600 N N . ASN A 1 79 ? -4.017 -7.520 -1.099 1.00 94.75 79 ASN A N 1
ATOM 601 C CA . ASN A 1 79 ? -4.355 -8.285 0.094 1.00 94.75 79 ASN A CA 1
ATOM 602 C C . ASN A 1 79 ? -4.033 -7.436 1.323 1.00 94.75 79 ASN A C 1
ATOM 604 O O . ASN A 1 79 ? -2.942 -6.862 1.398 1.00 94.75 79 ASN A O 1
ATOM 608 N N . LYS A 1 80 ? -4.969 -7.366 2.265 1.00 93.69 80 LYS A N 1
ATOM 609 C CA . LYS A 1 80 ? -4.877 -6.545 3.469 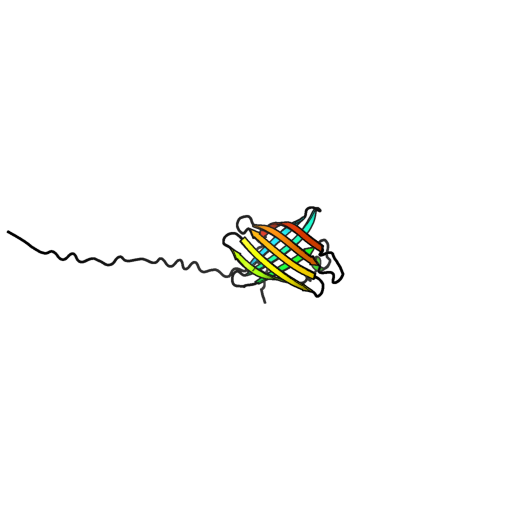1.00 93.69 80 LYS A CA 1
ATOM 610 C C . LYS A 1 80 ? -4.592 -7.420 4.686 1.00 93.69 80 LYS A C 1
ATOM 612 O O . LYS A 1 80 ? -5.342 -8.338 4.997 1.00 93.69 80 LYS A O 1
ATOM 617 N N . GLU A 1 81 ? -3.544 -7.071 5.418 1.00 93.38 81 GLU A N 1
ATOM 618 C CA . GLU A 1 81 ? -3.235 -7.601 6.743 1.00 93.38 81 GLU A CA 1
ATOM 619 C C . GLU A 1 81 ? -3.277 -6.447 7.753 1.00 93.38 81 GLU A C 1
ATOM 621 O O . GLU A 1 81 ? -2.644 -5.407 7.554 1.00 93.38 81 GLU A O 1
ATOM 626 N N . VAL A 1 82 ? -4.050 -6.606 8.830 1.00 88.44 82 VAL A N 1
ATOM 627 C CA . VAL A 1 82 ? -4.203 -5.579 9.869 1.00 88.44 82 VAL A CA 1
ATOM 628 C C . VAL A 1 82 ? -3.432 -6.004 11.112 1.00 88.44 82 VAL A C 1
ATOM 630 O O . VAL A 1 82 ? -3.796 -6.960 11.793 1.00 88.44 82 VAL A O 1
ATOM 633 N N . LEU A 1 83 ? -2.374 -5.260 11.417 1.00 86.12 83 LEU A N 1
ATOM 634 C CA . LEU A 1 83 ? -1.607 -5.359 12.653 1.00 86.12 83 LEU A CA 1
ATOM 635 C C . LEU A 1 83 ? -2.071 -4.258 13.629 1.00 86.12 83 LEU A C 1
ATOM 637 O O . LEU A 1 83 ? -2.720 -3.295 13.211 1.00 86.12 83 LEU A O 1
ATOM 641 N N . PRO A 1 84 ? -1.747 -4.347 14.935 1.00 83.75 84 PRO A N 1
ATOM 642 C CA . PRO A 1 84 ? -2.233 -3.384 15.929 1.00 83.75 84 PRO A CA 1
ATOM 643 C C . PRO A 1 84 ? -1.954 -1.914 15.582 1.00 83.75 84 PRO A C 1
ATOM 645 O O . PRO A 1 84 ? -2.801 -1.058 15.821 1.00 83.75 84 PRO A O 1
ATOM 648 N N . THR A 1 85 ? -0.794 -1.627 14.989 1.00 89.12 85 THR A N 1
ATOM 649 C CA . THR A 1 85 ? -0.358 -0.264 14.639 1.00 89.12 85 THR A CA 1
ATOM 650 C C . THR A 1 85 ? -0.310 -0.002 13.135 1.00 89.12 85 THR A C 1
ATOM 652 O O . THR A 1 85 ? -0.387 1.151 12.719 1.00 89.12 85 THR A O 1
ATOM 655 N N . PHE A 1 86 ? -0.220 -1.050 12.314 1.00 90.38 86 PHE A N 1
ATOM 656 C CA . PHE A 1 86 ? -0.002 -0.935 10.874 1.00 90.38 86 PHE A CA 1
ATOM 657 C C . PHE A 1 86 ? -1.075 -1.664 10.073 1.00 90.38 86 PHE A C 1
ATOM 659 O O . PHE A 1 86 ? -1.537 -2.734 10.464 1.00 90.38 86 PHE A O 1
ATOM 666 N N . ILE A 1 87 ? -1.417 -1.124 8.908 1.00 92.00 87 ILE A N 1
ATOM 667 C CA . ILE A 1 87 ? -2.085 -1.879 7.846 1.00 92.00 87 ILE A CA 1
ATOM 668 C C . ILE A 1 87 ? -1.032 -2.192 6.794 1.00 92.00 87 ILE A C 1
ATOM 670 O O . ILE A 1 87 ? -0.371 -1.283 6.292 1.00 92.00 87 ILE A O 1
ATOM 674 N N . ARG A 1 88 ? -0.880 -3.471 6.459 1.00 93.88 88 ARG A N 1
ATOM 675 C CA . ARG A 1 88 ? 0.011 -3.927 5.398 1.00 93.88 88 ARG A CA 1
ATOM 676 C C . ARG A 1 88 ? -0.815 -4.377 4.206 1.00 93.88 88 ARG A C 1
ATOM 678 O O . ARG A 1 88 ? -1.609 -5.308 4.304 1.00 93.88 88 ARG A O 1
ATOM 685 N N . LEU A 1 89 ? -0.610 -3.720 3.074 1.00 94.31 89 LEU A N 1
ATOM 686 C CA . LEU A 1 89 ? -1.204 -4.084 1.798 1.00 94.31 89 LEU A CA 1
ATOM 687 C C . LEU A 1 89 ? -0.129 -4.733 0.939 1.00 94.31 89 LEU A C 1
ATOM 689 O O . LEU A 1 89 ? 0.943 -4.159 0.756 1.00 94.31 89 LEU A O 1
ATOM 693 N N . SER A 1 90 ? -0.400 -5.919 0.407 1.00 93.12 90 SER A N 1
ATOM 694 C CA . SER A 1 90 ? 0.561 -6.642 -0.424 1.00 93.12 90 SER A CA 1
ATOM 695 C C . SER A 1 90 ? -0.060 -7.117 -1.730 1.00 93.12 90 SER A C 1
ATOM 697 O O . SER A 1 90 ? -1.193 -7.602 -1.783 1.00 93.12 90 SER A O 1
ATOM 699 N N . LYS A 1 91 ? 0.709 -6.972 -2.806 1.00 92.38 91 LYS A N 1
ATOM 700 C CA . LYS A 1 91 ? 0.392 -7.517 -4.120 1.00 92.38 91 LYS A CA 1
ATOM 701 C C . LYS A 1 91 ? 1.661 -8.098 -4.718 1.00 92.38 91 LYS A C 1
ATOM 703 O 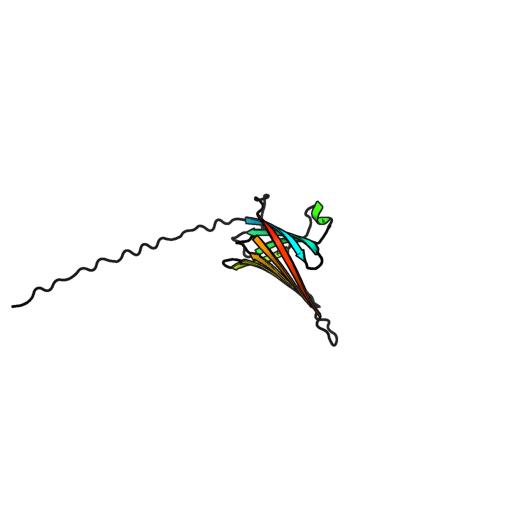O . LYS A 1 91 ? 2.637 -7.383 -4.947 1.00 92.38 91 LYS A O 1
ATOM 708 N N . SER A 1 92 ? 1.640 -9.399 -4.968 1.00 89.31 92 SER A N 1
ATOM 709 C CA . SER A 1 92 ? 2.670 -10.087 -5.732 1.00 89.31 92 SER A CA 1
ATOM 710 C C . SER A 1 92 ? 2.182 -10.318 -7.155 1.00 89.31 92 SER A C 1
ATOM 712 O O . SER A 1 92 ? 0.994 -10.522 -7.409 1.00 89.31 92 SER A O 1
ATOM 714 N N . SER A 1 93 ? 3.107 -10.269 -8.098 1.00 86.19 93 SER A N 1
ATOM 715 C CA . SER A 1 93 ? 2.841 -10.615 -9.484 1.00 86.19 93 SER A CA 1
ATOM 716 C C . SER A 1 93 ? 4.086 -11.242 -10.073 1.00 86.19 93 SER A C 1
ATOM 718 O O . SER A 1 93 ? 5.208 -10.801 -9.818 1.00 86.19 93 SER A O 1
ATOM 720 N N . ILE A 1 94 ? 3.871 -12.313 -10.821 1.00 84.50 94 ILE A N 1
ATOM 721 C CA . ILE A 1 94 ? 4.923 -13.109 -11.429 1.00 84.50 94 ILE A CA 1
ATOM 722 C C . ILE A 1 94 ? 4.624 -13.135 -12.920 1.00 84.50 94 ILE A C 1
ATOM 724 O O . ILE A 1 94 ? 3.548 -13.554 -13.345 1.00 84.50 94 ILE A O 1
ATOM 728 N N . THR A 1 95 ? 5.575 -12.658 -13.706 1.00 81.88 95 THR A N 1
ATOM 729 C CA . THR A 1 95 ? 5.613 -12.816 -15.155 1.00 81.88 95 THR A CA 1
ATOM 730 C C . THR A 1 95 ? 6.631 -13.897 -15.508 1.00 81.88 95 THR A C 1
ATOM 732 O O . THR A 1 95 ? 7.366 -14.380 -14.648 1.00 81.88 95 THR A O 1
ATOM 735 N N . SER A 1 96 ? 6.714 -14.277 -16.782 1.00 80.50 96 SER A N 1
ATOM 736 C CA . SER A 1 96 ? 7.688 -15.272 -17.249 1.00 80.50 96 SER A CA 1
ATOM 737 C C . SER A 1 96 ? 9.153 -14.879 -17.015 1.00 80.50 96 SER A C 1
ATOM 739 O O . SER A 1 96 ? 10.008 -15.755 -17.057 1.00 80.50 96 SER A O 1
ATOM 741 N N . PHE A 1 97 ? 9.442 -13.595 -16.778 1.00 78.62 97 PHE A N 1
ATOM 742 C CA . PHE A 1 97 ? 10.809 -13.062 -16.702 1.00 78.62 97 PHE A CA 1
ATOM 743 C C . PHE A 1 97 ? 11.067 -12.206 -15.458 1.00 78.62 97 PHE A C 1
ATOM 745 O O . PHE A 1 97 ? 12.188 -11.762 -15.225 1.00 78.62 97 PHE A O 1
ATOM 752 N N . SER A 1 98 ? 10.041 -11.925 -14.656 1.00 78.19 98 SER A N 1
ATOM 753 C CA . SER A 1 98 ? 10.188 -11.097 -13.464 1.00 78.19 98 SER A CA 1
ATOM 754 C C . SER A 1 98 ? 9.142 -11.422 -12.417 1.00 78.19 98 SER A C 1
ATOM 756 O O . SER A 1 98 ? 7.998 -11.750 -12.728 1.00 78.19 98 SER A O 1
ATOM 758 N N . SER A 1 99 ? 9.522 -11.271 -11.158 1.00 84.62 99 SER A N 1
ATOM 759 C CA . SER A 1 99 ? 8.588 -11.198 -10.046 1.00 84.62 99 SER A CA 1
ATOM 760 C C . SER A 1 99 ? 8.676 -9.814 -9.427 1.00 84.62 99 SER A C 1
ATOM 762 O O . SER A 1 99 ? 9.762 -9.257 -9.268 1.00 84.62 99 SER A O 1
ATOM 764 N N . TYR A 1 100 ? 7.528 -9.239 -9.094 1.00 85.69 100 TYR A N 1
ATOM 765 C CA . TYR A 1 100 ? 7.487 -8.016 -8.315 1.00 85.69 100 TYR A CA 1
ATOM 766 C C . TYR A 1 100 ? 6.583 -8.176 -7.102 1.00 85.69 100 TYR A C 1
ATOM 768 O O . TYR A 1 100 ? 5.500 -8.764 -7.168 1.00 85.69 100 TYR A O 1
ATOM 776 N N . VAL A 1 101 ? 7.060 -7.646 -5.980 1.00 87.50 101 VAL A N 1
ATOM 777 C CA . VAL A 1 101 ? 6.330 -7.562 -4.718 1.00 87.50 101 VAL A CA 1
ATOM 778 C C . VAL A 1 101 ? 6.166 -6.090 -4.396 1.00 87.50 101 VAL A C 1
ATOM 780 O O . VAL A 1 101 ? 7.147 -5.372 -4.186 1.00 87.50 101 VAL A O 1
ATOM 783 N N . HIS A 1 102 ? 4.913 -5.657 -4.386 1.00 89.69 102 HIS A N 1
ATOM 784 C CA . HIS A 1 102 ? 4.520 -4.310 -4.024 1.00 89.69 102 HIS A CA 1
ATOM 785 C C . HIS A 1 102 ? 3.867 -4.358 -2.644 1.00 89.69 102 HIS A C 1
ATOM 787 O O . HIS A 1 102 ? 2.839 -5.017 -2.462 1.00 89.69 102 HIS A O 1
ATOM 793 N N . THR A 1 103 ? 4.481 -3.671 -1.687 1.00 92.69 103 THR A N 1
ATOM 794 C CA . THR A 1 103 ? 4.003 -3.581 -0.308 1.00 92.69 103 THR A CA 1
ATOM 795 C C . THR A 1 103 ? 3.744 -2.124 0.041 1.00 92.69 103 THR A C 1
ATOM 797 O O . THR A 1 103 ? 4.586 -1.271 -0.225 1.00 92.69 103 THR A O 1
ATOM 800 N N . ILE A 1 104 ? 2.598 -1.849 0.654 1.00 93.88 104 ILE A N 1
ATOM 801 C CA . ILE A 1 104 ? 2.238 -0.542 1.205 1.00 93.88 104 ILE A CA 1
ATOM 802 C C . ILE A 1 104 ? 1.997 -0.747 2.699 1.00 93.88 104 ILE A C 1
ATOM 804 O O . ILE A 1 104 ? 1.172 -1.574 3.086 1.00 93.88 104 ILE A O 1
ATOM 808 N N . GLU A 1 105 ? 2.727 -0.026 3.535 1.00 93.81 105 GLU A N 1
ATOM 809 C CA . GLU A 1 105 ? 2.605 -0.068 4.990 1.00 93.81 105 GLU A CA 1
ATOM 810 C C . GLU A 1 105 ? 2.070 1.274 5.473 1.00 93.81 105 GLU A C 1
ATOM 812 O O . GLU A 1 105 ? 2.650 2.315 5.176 1.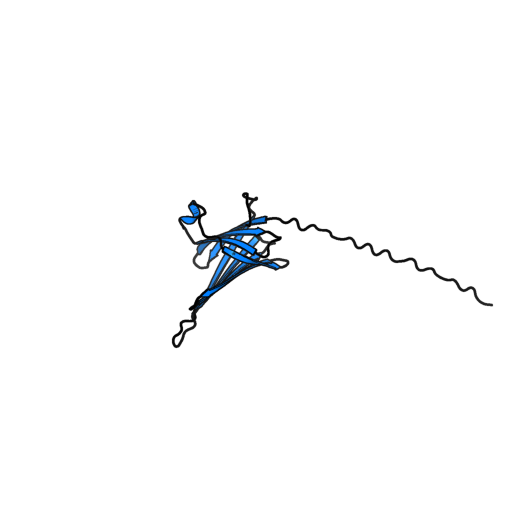00 93.81 105 GLU A O 1
ATOM 817 N N . ILE A 1 106 ? 0.949 1.241 6.190 1.00 93.19 106 ILE A N 1
ATOM 818 C CA . ILE A 1 106 ? 0.235 2.426 6.667 1.00 93.19 106 ILE A CA 1
ATOM 819 C C . ILE A 1 106 ? 0.269 2.413 8.192 1.00 93.19 106 ILE A C 1
ATOM 821 O O . ILE A 1 106 ? -0.377 1.569 8.818 1.00 93.19 106 ILE A O 1
ATOM 825 N N . ASP A 1 107 ? 1.003 3.344 8.796 1.00 92.62 107 ASP A N 1
ATOM 826 C CA . ASP A 1 107 ? 0.947 3.613 10.231 1.00 92.62 107 ASP A CA 1
ATOM 827 C C . ASP A 1 107 ? -0.385 4.291 10.554 1.00 92.62 107 ASP A C 1
ATOM 829 O O . ASP A 1 107 ? -0.626 5.442 10.192 1.00 92.62 107 ASP A O 1
ATOM 833 N N . ARG A 1 108 ? -1.260 3.582 11.264 1.00 85.69 108 ARG A N 1
ATOM 834 C CA . ARG A 1 108 ? -2.588 4.092 11.627 1.00 85.69 108 ARG A CA 1
ATOM 835 C C . ARG A 1 108 ? -2.539 5.209 12.664 1.00 85.69 108 ARG A C 1
ATOM 837 O O . ARG A 1 108 ? -3.507 5.954 12.784 1.00 85.69 108 ARG A O 1
ATOM 844 N N . THR A 1 109 ? -1.458 5.286 13.434 1.00 88.12 109 THR A N 1
ATOM 845 C CA . THR A 1 109 ? -1.286 6.255 14.522 1.00 88.12 109 THR A CA 1
ATOM 846 C C . THR A 1 109 ? -0.851 7.597 13.963 1.00 88.12 109 THR A C 1
ATOM 848 O O . THR A 1 109 ? -1.400 8.631 14.332 1.00 88.12 109 THR A O 1
ATOM 851 N N . ASN A 1 110 ? 0.122 7.563 13.052 1.00 90.62 110 ASN A N 1
ATOM 852 C CA . ASN A 1 110 ? 0.740 8.760 12.488 1.00 90.62 110 ASN A CA 1
ATOM 853 C C . ASN A 1 110 ? 0.275 9.066 11.060 1.00 90.62 110 ASN A C 1
ATOM 855 O O . ASN A 1 110 ? 0.794 10.001 10.464 1.00 90.62 110 ASN A O 1
ATOM 859 N N . LEU A 1 111 ? -0.635 8.263 10.493 1.00 89.31 111 LEU A N 1
ATOM 860 C CA . LEU A 1 111 ? -1.067 8.324 9.088 1.00 89.31 111 LEU A CA 1
ATOM 861 C C . LEU A 1 111 ? 0.111 8.405 8.105 1.00 89.31 111 LEU A C 1
ATOM 863 O O . LEU A 1 111 ? 0.043 9.041 7.057 1.00 89.31 111 LEU A O 1
ATOM 867 N N . GLN A 1 112 ? 1.219 7.753 8.447 1.00 92.06 112 GLN A N 1
ATOM 868 C CA . GLN A 1 112 ? 2.400 7.688 7.601 1.00 92.06 112 GLN A CA 1
ATOM 869 C C . GLN A 1 112 ? 2.295 6.471 6.689 1.00 92.06 112 GLN A C 1
ATOM 871 O O . GLN A 1 112 ? 1.924 5.393 7.144 1.00 92.06 112 GLN A O 1
ATOM 876 N N . THR A 1 113 ? 2.651 6.629 5.418 1.00 92.00 113 THR A N 1
ATOM 877 C CA . THR A 1 113 ? 2.707 5.518 4.467 1.00 92.00 113 THR A CA 1
ATOM 878 C C . THR A 1 113 ? 4.109 5.321 3.929 1.00 92.00 113 THR A C 1
ATOM 880 O O . THR A 1 113 ? 4.785 6.274 3.534 1.00 92.00 113 THR A O 1
ATOM 883 N N . VAL A 1 114 ? 4.520 4.060 3.877 1.00 91.88 114 VAL A N 1
ATO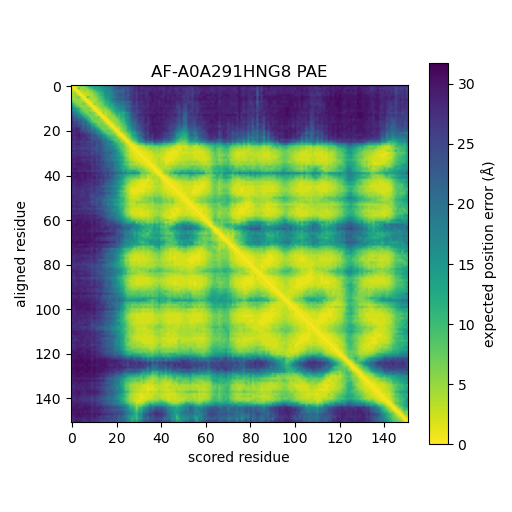M 884 C CA . VAL A 1 114 ? 5.749 3.612 3.234 1.00 91.88 114 VAL A CA 1
ATOM 885 C C . VAL A 1 114 ? 5.386 2.613 2.147 1.00 91.88 114 VAL A C 1
ATOM 887 O O . VAL A 1 114 ? 4.638 1.664 2.371 1.00 91.88 114 VAL A O 1
ATOM 890 N N . VAL A 1 115 ? 5.912 2.830 0.951 1.00 90.12 115 VAL A N 1
ATOM 891 C CA . VAL A 1 115 ? 5.723 1.949 -0.197 1.00 90.12 115 VAL A CA 1
ATOM 892 C C . VAL A 1 115 ? 7.051 1.318 -0.548 1.00 90.12 115 VAL A C 1
ATOM 894 O O . VAL A 1 115 ? 8.015 2.031 -0.815 1.00 90.12 115 VAL A O 1
ATOM 897 N N . HIS A 1 116 ? 7.076 -0.006 -0.622 1.00 90.38 116 HIS A N 1
ATOM 898 C CA . HIS A 1 116 ? 8.218 -0.781 -1.079 1.00 90.38 116 HIS A CA 1
ATOM 899 C C . HIS A 1 116 ? 7.868 -1.499 -2.379 1.00 90.38 116 HIS A C 1
ATOM 901 O O . HIS A 1 116 ? 6.915 -2.282 -2.436 1.00 90.38 116 HIS A O 1
ATOM 907 N N . LEU A 1 117 ? 8.672 -1.272 -3.415 1.00 86.75 117 LEU A N 1
ATOM 908 C CA . LEU A 1 117 ? 8.626 -2.032 -4.657 1.00 86.75 117 LEU A CA 1
ATOM 909 C C . LEU A 1 117 ? 9.912 -2.839 -4.792 1.00 86.75 117 LEU A C 1
ATOM 911 O O . LEU A 1 117 ? 10.992 -2.282 -4.993 1.00 86.75 117 LEU A O 1
ATOM 915 N N . ASN A 1 118 ? 9.774 -4.157 -4.696 1.00 86.75 118 ASN A N 1
ATOM 916 C CA . ASN A 1 118 ? 10.848 -5.104 -4.958 1.00 86.75 118 ASN A CA 1
ATOM 917 C C . ASN A 1 118 ? 10.610 -5.740 -6.321 1.00 86.75 118 ASN A C 1
ATOM 919 O O . ASN A 1 118 ? 9.543 -6.310 -6.541 1.00 86.75 118 ASN A O 1
ATOM 923 N N . ILE A 1 119 ? 11.593 -5.660 -7.211 1.00 83.50 119 ILE A N 1
ATOM 924 C CA . ILE A 1 119 ? 11.559 -6.316 -8.521 1.00 83.50 119 ILE A CA 1
ATOM 925 C C . ILE A 1 119 ? 12.753 -7.263 -8.584 1.00 83.50 119 ILE A C 1
ATOM 927 O O . ILE A 1 119 ? 13.891 -6.835 -8.380 1.00 83.50 119 ILE A O 1
ATOM 931 N N . ASP A 1 120 ? 12.481 -8.536 -8.850 1.00 83.44 120 ASP A N 1
ATOM 932 C CA . ASP A 1 120 ? 13.477 -9.566 -9.137 1.00 83.44 120 ASP A CA 1
ATOM 933 C C . ASP A 1 120 ? 13.286 -9.998 -10.594 1.00 83.44 120 ASP A C 1
ATOM 935 O O . ASP A 1 120 ? 12.230 -10.530 -10.953 1.00 83.44 120 ASP A O 1
ATOM 939 N N . ILE A 1 121 ? 14.263 -9.696 -11.445 1.00 76.00 121 ILE A N 1
ATOM 940 C CA . ILE A 1 121 ? 14.237 -10.031 -12.872 1.00 76.00 121 ILE A CA 1
ATOM 941 C C . ILE A 1 121 ? 15.123 -11.257 -13.077 1.00 76.00 121 ILE A C 1
ATOM 943 O O . ILE A 1 121 ? 16.327 -11.212 -12.810 1.00 76.00 121 ILE A O 1
ATOM 947 N N . ASP A 1 122 ? 14.516 -12.339 -13.562 1.00 68.12 122 ASP A N 1
ATOM 948 C CA . ASP A 1 122 ? 15.213 -13.576 -13.902 1.00 68.12 122 ASP A CA 1
ATOM 949 C C . ASP A 1 122 ? 15.416 -13.585 -15.424 1.00 68.12 122 ASP A C 1
ATOM 951 O O . ASP A 1 122 ? 14.590 -14.075 -16.198 1.00 68.12 122 ASP A O 1
ATOM 955 N N . GLU A 1 123 ? 16.501 -12.960 -15.881 1.00 59.94 123 GLU A N 1
ATOM 956 C CA . GLU A 1 123 ? 16.915 -13.082 -17.277 1.00 59.94 123 GLU A CA 1
ATOM 957 C C . GLU A 1 123 ? 17.503 -14.482 -17.488 1.00 59.94 123 GLU A C 1
ATOM 959 O O . GLU A 1 123 ? 18.544 -14.843 -16.935 1.00 59.94 123 GLU A O 1
ATOM 964 N N . SER A 1 124 ? 16.819 -15.297 -18.291 1.00 57.62 124 SER A N 1
ATOM 965 C CA . SER A 1 124 ? 17.126 -16.708 -18.557 1.00 57.62 124 SER A CA 1
ATOM 966 C C . SER A 1 124 ? 18.406 -16.946 -19.384 1.00 57.62 124 SER A C 1
ATOM 968 O O . SER A 1 124 ? 18.395 -17.756 -20.311 1.00 57.62 124 SER A O 1
ATOM 970 N N . SER A 1 125 ? 19.515 -16.258 -19.098 1.00 53.50 125 SER A N 1
ATOM 971 C CA . SER A 1 125 ? 20.797 -16.475 -19.777 1.00 53.50 125 SER A CA 1
ATOM 972 C C . SER A 1 125 ? 21.997 -16.026 -18.930 1.00 53.50 125 SER A C 1
ATOM 974 O O . SER A 1 125 ? 22.312 -14.848 -18.832 1.00 53.50 125 SER A O 1
ATOM 976 N N . SER A 1 126 ? 22.709 -17.000 -18.353 1.00 57.47 126 SER A N 1
ATOM 977 C CA . SER A 1 126 ? 24.121 -16.936 -17.915 1.00 57.47 126 SER A CA 1
ATOM 978 C C . SER A 1 126 ? 24.600 -15.801 -16.969 1.00 57.47 126 SER A C 1
ATOM 980 O O . SER A 1 126 ? 25.804 -15.560 -16.932 1.00 57.47 126 SER A O 1
ATOM 982 N N . ASN A 1 127 ? 23.714 -15.237 -16.125 1.00 60.25 127 ASN A N 1
ATOM 983 C CA . ASN A 1 127 ? 23.892 -14.140 -15.128 1.00 60.25 127 ASN A CA 1
ATOM 984 C C . ASN A 1 127 ? 23.839 -12.713 -15.716 1.00 60.25 127 ASN A C 1
ATOM 986 O O . ASN A 1 127 ? 24.575 -12.455 -16.666 1.00 60.25 127 ASN A O 1
ATOM 990 N N . PRO A 1 128 ? 23.085 -11.756 -15.116 1.00 54.41 128 PRO A N 1
ATOM 991 C CA . PRO A 1 128 ? 22.804 -11.630 -13.676 1.00 54.41 128 PRO A CA 1
ATOM 992 C C . PRO A 1 128 ? 21.317 -11.477 -13.278 1.00 54.41 128 PRO A C 1
ATOM 994 O O . PRO A 1 128 ? 20.512 -10.882 -13.984 1.00 54.41 128 PRO A O 1
ATOM 997 N N . LYS A 1 129 ? 20.992 -11.921 -12.054 1.00 60.22 129 LYS A N 1
ATOM 998 C CA . LYS A 1 129 ? 19.756 -11.554 -11.343 1.00 60.22 129 LYS A CA 1
ATOM 999 C C . LYS A 1 129 ? 19.798 -10.073 -10.988 1.00 60.22 129 LYS A C 1
ATOM 1001 O O . LYS A 1 129 ? 20.549 -9.681 -10.090 1.00 60.22 129 LYS A O 1
ATOM 1006 N N . MET A 1 130 ? 19.019 -9.253 -11.683 1.00 66.94 130 MET A N 1
ATOM 1007 C CA . MET A 1 130 ? 18.904 -7.840 -11.345 1.00 66.94 130 MET A CA 1
ATOM 1008 C C . MET A 1 130 ? 17.789 -7.665 -10.317 1.00 66.94 130 MET A C 1
ATOM 1010 O O . MET A 1 130 ? 16.613 -7.880 -10.609 1.00 66.94 130 MET A O 1
ATOM 1014 N N . LYS A 1 131 ? 18.179 -7.273 -9.101 1.00 78.69 131 LYS A N 1
ATOM 1015 C CA . LYS A 1 131 ? 17.255 -6.897 -8.031 1.00 78.69 131 LYS A CA 1
ATOM 1016 C C . LYS A 1 131 ? 17.217 -5.384 -7.927 1.00 78.69 131 LYS A C 1
ATOM 1018 O O . LYS A 1 131 ? 18.253 -4.767 -7.690 1.00 78.69 131 LYS A O 1
ATOM 1023 N N . SER A 1 132 ? 16.037 -4.795 -8.072 1.00 82.25 132 SER A N 1
ATOM 1024 C CA . SER A 1 132 ? 15.827 -3.378 -7.772 1.00 82.25 132 SER A CA 1
ATOM 1025 C C . SER A 1 132 ? 14.900 -3.229 -6.577 1.00 82.25 132 SER A C 1
ATOM 1027 O O . SER A 1 132 ? 13.880 -3.919 -6.493 1.00 82.25 132 SER A O 1
ATOM 1029 N N . HIS A 1 133 ? 15.236 -2.297 -5.692 1.00 85.81 133 HIS A N 1
ATOM 1030 C CA . HIS A 1 133 ? 14.425 -1.928 -4.545 1.00 85.81 133 HIS A CA 1
ATOM 1031 C C . HIS A 1 133 ? 14.190 -0.422 -4.574 1.00 85.81 133 HIS A C 1
ATOM 1033 O O . HIS A 1 133 ? 15.146 0.345 -4.506 1.00 85.81 133 HIS A O 1
ATOM 1039 N N . ASN A 1 134 ? 12.926 -0.018 -4.658 1.00 85.94 134 ASN A N 1
ATOM 1040 C CA . ASN A 1 134 ? 12.533 1.381 -4.562 1.00 85.94 134 ASN A CA 1
ATOM 1041 C C . ASN A 1 134 ? 11.617 1.566 -3.356 1.00 85.94 134 ASN A C 1
ATOM 1043 O O . ASN A 1 134 ? 10.679 0.788 -3.162 1.00 85.94 134 ASN A O 1
ATOM 1047 N N . THR A 1 135 ? 11.882 2.615 -2.580 1.00 89.44 135 THR A N 1
ATOM 1048 C CA . THR A 1 135 ? 11.051 3.010 -1.443 1.00 89.44 135 THR A CA 1
ATOM 1049 C C . THR A 1 135 ? 10.523 4.426 -1.641 1.00 89.44 135 THR A C 1
ATOM 1051 O O . THR A 1 135 ? 11.271 5.332 -2.011 1.00 89.44 135 THR A O 1
ATOM 1054 N N . TRP A 1 136 ? 9.230 4.613 -1.380 1.00 88.62 136 TRP A N 1
ATOM 1055 C CA . TRP A 1 136 ? 8.596 5.925 -1.285 1.00 88.62 136 TRP A CA 1
ATOM 1056 C C . TRP A 1 136 ? 8.005 6.101 0.104 1.00 88.62 136 TRP A C 1
ATOM 1058 O O . TRP A 1 136 ? 7.453 5.159 0.671 1.00 88.62 136 TRP A O 1
ATOM 1068 N N . VAL A 1 137 ? 8.086 7.314 0.633 1.00 90.75 137 VAL A N 1
ATOM 1069 C CA . VAL A 1 137 ? 7.547 7.656 1.950 1.00 90.75 137 VAL A CA 1
ATOM 1070 C C . VAL A 1 137 ? 6.638 8.862 1.806 1.00 90.75 137 VAL A C 1
ATOM 1072 O O . VAL A 1 137 ? 6.924 9.778 1.034 1.00 90.75 137 VAL A O 1
ATOM 1075 N N . GLY A 1 138 ? 5.540 8.864 2.545 1.00 90.12 138 GLY A N 1
ATOM 1076 C CA . GLY A 1 138 ? 4.596 9.963 2.531 1.00 90.12 138 GLY A CA 1
ATOM 1077 C C . GLY A 1 138 ? 3.692 10.000 3.745 1.00 90.12 138 GLY A C 1
ATOM 1078 O O . GLY A 1 138 ? 3.748 9.137 4.623 1.00 90.12 138 GLY A O 1
ATOM 1079 N N . HIS A 1 139 ? 2.852 11.023 3.772 1.00 91.81 139 HIS A N 1
ATOM 1080 C CA . HIS A 1 139 ? 1.803 11.193 4.768 1.00 91.81 139 HIS A CA 1
ATOM 1081 C C . HIS A 1 139 ? 0.445 11.094 4.080 1.00 91.81 139 HIS A C 1
ATOM 1083 O O . HIS A 1 139 ? 0.320 11.472 2.911 1.00 91.81 139 HIS A O 1
ATOM 1089 N N . CYS A 1 140 ? -0.538 10.555 4.793 1.00 89.44 140 CYS A N 1
ATOM 1090 C CA . CYS A 1 140 ? -1.895 10.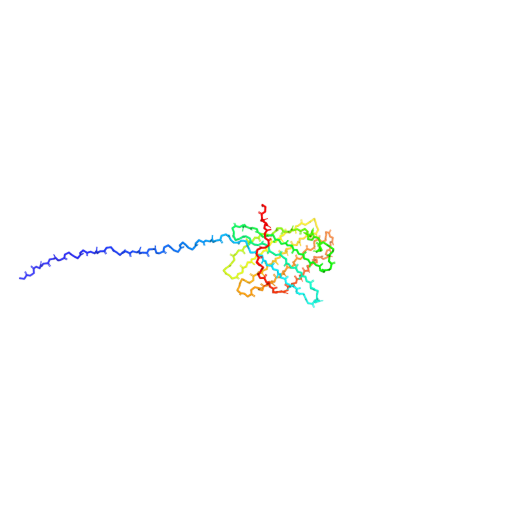392 4.307 1.00 89.44 140 CYS A CA 1
ATOM 1091 C C . CYS A 1 140 ? -2.857 11.297 5.051 1.00 89.44 140 CYS A C 1
ATOM 1093 O O . CYS A 1 140 ? -2.816 11.389 6.275 1.00 89.44 140 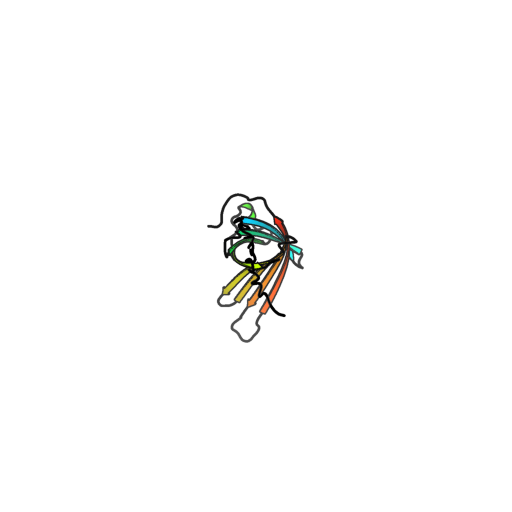CYS A O 1
ATOM 1095 N N . ASP A 1 141 ? -3.808 11.836 4.304 1.00 88.19 141 ASP A N 1
ATOM 1096 C CA . ASP A 1 141 ? -4.965 12.510 4.860 1.00 88.19 141 ASP A CA 1
ATOM 1097 C C . ASP A 1 141 ? -6.178 11.575 4.811 1.00 88.19 141 ASP A C 1
ATOM 1099 O O . ASP A 1 141 ? -6.452 10.921 3.799 1.00 88.19 141 ASP A O 1
ATOM 1103 N N . LEU A 1 142 ? -6.919 11.514 5.919 1.00 83.75 142 LEU A N 1
ATOM 1104 C CA . LEU A 1 142 ? -8.226 10.860 5.972 1.00 83.75 142 LEU A CA 1
ATOM 1105 C C . LEU A 1 142 ? -9.250 11.743 5.260 1.00 83.75 142 LEU A C 1
ATOM 1107 O O . LEU A 1 142 ? -9.546 12.850 5.711 1.00 83.75 142 LEU A O 1
ATOM 1111 N N . GLN A 1 143 ? -9.819 11.237 4.170 1.00 78.12 143 GLN A N 1
ATOM 1112 C CA . GLN A 1 143 ? -10.869 11.938 3.439 1.00 78.12 143 GLN A CA 1
ATOM 1113 C C . GLN A 1 143 ? -12.255 11.525 3.937 1.00 78.12 143 GLN A C 1
ATOM 1115 O O . GLN A 1 143 ? -12.538 10.348 4.174 1.00 78.12 143 GLN A O 1
ATOM 1120 N N . ALA A 1 144 ? -13.154 12.503 4.056 1.00 56.00 144 ALA A N 1
ATOM 1121 C CA . ALA A 1 144 ? -14.554 12.244 4.361 1.00 56.00 144 ALA A CA 1
ATOM 1122 C C . ALA A 1 144 ? -15.243 11.596 3.144 1.00 56.00 144 ALA A C 1
ATOM 1124 O O . ALA A 1 144 ? -15.408 12.227 2.104 1.00 56.00 144 ALA A O 1
ATOM 1125 N N . ASN A 1 145 ? -15.615 10.323 3.307 1.00 55.44 145 ASN A N 1
ATOM 1126 C CA . ASN A 1 145 ? -16.392 9.434 2.429 1.00 55.44 145 ASN A CA 1
ATOM 1127 C C . ASN A 1 145 ? -16.973 10.059 1.130 1.00 55.44 145 ASN A C 1
ATOM 1129 O O . ASN A 1 145 ? -18.128 10.503 1.121 1.00 55.44 145 ASN A O 1
ATOM 1133 N N . PRO A 1 146 ? -16.242 10.036 -0.001 1.00 50.28 146 PRO A N 1
ATOM 1134 C CA . PRO A 1 146 ? -16.789 10.396 -1.300 1.00 50.28 146 PRO A CA 1
ATOM 1135 C C . PRO A 1 146 ? -17.519 9.183 -1.901 1.00 50.28 146 PRO A C 1
ATOM 1137 O O . PRO A 1 146 ? -17.020 8.545 -2.813 1.00 50.28 146 PRO A O 1
ATOM 1140 N N . ALA A 1 147 ? -18.689 8.848 -1.355 1.00 44.16 147 ALA A N 1
ATOM 1141 C CA . ALA A 1 147 ? -19.733 7.993 -1.936 1.00 44.16 147 ALA A CA 1
ATOM 1142 C C . ALA A 1 147 ? -19.317 6.858 -2.922 1.00 44.16 147 ALA A C 1
ATOM 1144 O O . ALA A 1 147 ? -19.134 7.111 -4.112 1.00 44.16 147 ALA A O 1
ATOM 1145 N N . LYS A 1 148 ? -19.460 5.600 -2.449 1.00 49.22 148 LYS A N 1
ATOM 1146 C CA . LYS A 1 148 ? -19.490 4.292 -3.171 1.00 49.22 148 LYS A CA 1
ATOM 1147 C C . LYS A 1 148 ? -18.123 3.716 -3.576 1.00 49.22 148 LYS A C 1
ATOM 1149 O O . LYS A 1 148 ? -17.324 4.427 -4.156 1.00 49.22 148 LYS A O 1
ATOM 1154 N N . LYS A 1 149 ? -17.841 2.410 -3.511 1.00 43.12 149 LYS A N 1
ATOM 1155 C CA . LYS A 1 149 ? -18.358 1.189 -2.847 1.00 43.12 149 LYS A CA 1
ATOM 1156 C C . LYS A 1 149 ? -17.349 0.114 -3.306 1.00 43.12 149 LYS A C 1
ATOM 1158 O O . LYS A 1 149 ? -17.111 0.055 -4.509 1.00 43.12 149 LYS A O 1
ATOM 1163 N N . LEU A 1 150 ? -16.795 -0.713 -2.420 1.00 48.47 150 LEU A N 1
ATOM 1164 C CA . LEU A 1 150 ? -16.120 -1.942 -2.863 1.00 48.47 150 LEU A CA 1
ATOM 1165 C C . LEU A 1 150 ? -17.178 -2.871 -3.485 1.00 48.47 150 LEU A C 1
ATOM 1167 O O . LEU A 1 150 ? -18.258 -3.045 -2.908 1.00 48.47 150 LEU A O 1
ATOM 1171 N N . LEU A 1 151 ? -16.911 -3.345 -4.706 1.00 42.62 151 LEU A N 1
ATOM 1172 C CA . LEU A 1 151 ? -17.788 -4.228 -5.492 1.00 42.62 151 LEU A CA 1
ATOM 1173 C C . LEU A 1 151 ? -17.857 -5.645 -4.917 1.00 42.62 151 LEU A C 1
ATOM 1175 O O . LEU A 1 151 ? -16.790 -6.195 -4.566 1.00 42.62 151 LEU A O 1
#